Protein AF-A0A7J2RCT0-F1 (afdb_monomer_lite)

Structure (mmCIF, N/CA/C/O backbone):
data_AF-A0A7J2RCT0-F1
#
_entry.id   AF-A0A7J2RCT0-F1
#
loop_
_atom_site.group_PDB
_atom_site.id
_atom_site.type_symbol
_atom_site.label_atom_id
_atom_site.label_alt_id
_atom_site.label_comp_id
_atom_site.label_asym_id
_atom_site.label_entity_id
_atom_site.label_seq_id
_at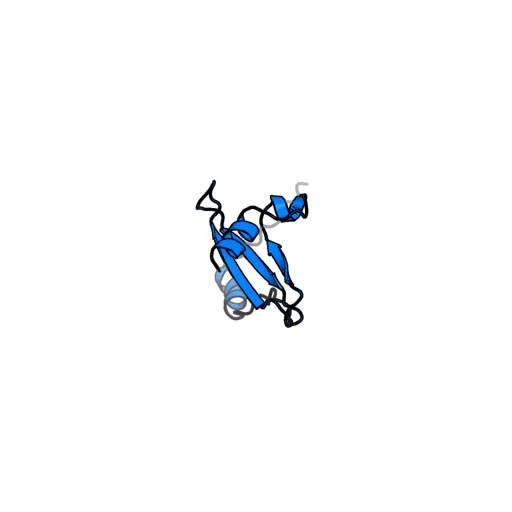om_site.pdbx_PDB_ins_code
_atom_site.Cartn_x
_atom_site.Cartn_y
_atom_site.Cartn_z
_atom_site.occupancy
_atom_site.B_iso_or_equiv
_atom_site.auth_seq_id
_atom_site.auth_comp_id
_atom_site.auth_asym_id
_atom_site.auth_atom_id
_atom_site.pdbx_PDB_model_num
ATOM 1 N N . MET A 1 1 ? 45.110 -42.341 -7.875 1.00 48.28 1 MET A N 1
ATOM 2 C CA . MET A 1 1 ? 43.765 -42.956 -7.908 1.00 48.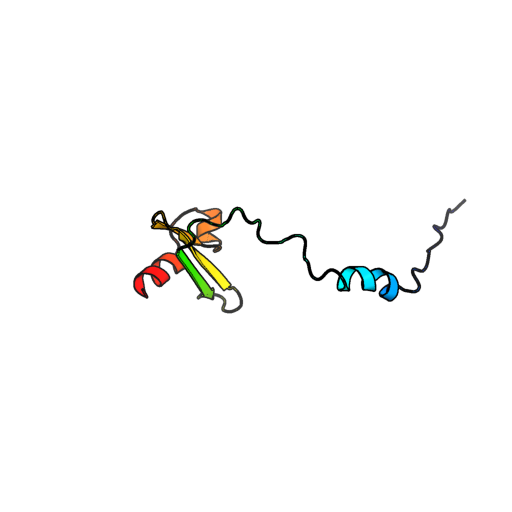28 1 MET A CA 1
ATOM 3 C C . MET A 1 1 ? 42.753 -41.839 -8.107 1.00 48.28 1 MET A C 1
ATOM 5 O O . MET A 1 1 ? 42.769 -40.903 -7.321 1.00 48.28 1 MET A O 1
ATOM 9 N N . LYS A 1 2 ? 41.966 -41.859 -9.188 1.00 51.16 2 LYS A N 1
ATOM 10 C CA . LYS A 1 2 ? 40.918 -40.856 -9.441 1.00 51.16 2 LYS A CA 1
ATOM 11 C C . LYS A 1 2 ? 39.582 -41.499 -9.075 1.00 51.16 2 LYS A C 1
ATOM 13 O O . LYS A 1 2 ? 39.192 -42.471 -9.711 1.00 51.16 2 LYS A O 1
ATOM 18 N N . ILE A 1 3 ? 38.939 -41.011 -8.020 1.00 61.06 3 ILE A N 1
ATOM 19 C CA . ILE A 1 3 ? 37.606 -41.460 -7.610 1.00 61.06 3 ILE A CA 1
ATOM 20 C C . ILE A 1 3 ? 36.624 -40.707 -8.503 1.00 61.06 3 ILE A C 1
ATOM 22 O O . ILE A 1 3 ? 36.467 -39.497 -8.367 1.00 61.06 3 ILE A O 1
ATOM 26 N N . VAL A 1 4 ? 36.032 -41.403 -9.470 1.00 61.88 4 VAL A N 1
ATOM 27 C CA . VAL A 1 4 ? 34.968 -40.841 -10.305 1.00 61.88 4 VAL A CA 1
ATOM 28 C C . VAL A 1 4 ? 33.651 -41.084 -9.564 1.00 61.88 4 VAL A C 1
ATOM 30 O O . VAL A 1 4 ? 33.338 -42.247 -9.295 1.00 61.88 4 VAL A O 1
ATOM 33 N N . PRO A 1 5 ? 32.892 -40.041 -9.181 1.00 62.53 5 PRO A N 1
ATOM 34 C CA . PRO A 1 5 ? 31.592 -40.237 -8.558 1.00 62.53 5 PRO A CA 1
ATOM 35 C C . PRO A 1 5 ? 30.657 -40.899 -9.570 1.00 62.53 5 PRO A C 1
ATOM 37 O O . PRO A 1 5 ? 30.492 -40.427 -10.694 1.00 62.53 5 PRO A O 1
ATOM 40 N N . LYS A 1 6 ? 30.080 -42.031 -9.172 1.00 61.22 6 LYS A N 1
ATOM 41 C CA . LYS A 1 6 ? 29.109 -42.773 -9.968 1.00 61.22 6 LYS A CA 1
ATOM 42 C C . LYS A 1 6 ? 27.854 -41.906 -10.091 1.00 61.22 6 LYS A C 1
ATOM 44 O O . LYS A 1 6 ? 27.168 -41.681 -9.097 1.00 61.22 6 LYS A O 1
ATOM 49 N N . GLN A 1 7 ? 27.602 -41.362 -11.279 1.00 62.91 7 GLN A N 1
ATOM 50 C CA . GLN A 1 7 ? 26.353 -40.666 -11.570 1.00 62.91 7 GLN A CA 1
ATOM 51 C C . GLN A 1 7 ? 25.218 -41.683 -11.441 1.00 62.91 7 GLN A C 1
ATOM 53 O O . GLN A 1 7 ? 25.190 -42.691 -12.144 1.00 62.91 7 GLN A O 1
ATOM 58 N N . HIS A 1 8 ? 24.334 -41.459 -10.474 1.00 57.09 8 HIS A N 1
ATOM 59 C CA . HIS A 1 8 ? 23.054 -42.142 -10.424 1.00 57.09 8 HIS A CA 1
ATOM 60 C C . HIS A 1 8 ? 22.121 -41.371 -11.355 1.00 57.09 8 HIS A C 1
ATOM 62 O O . HIS A 1 8 ? 21.688 -40.270 -11.019 1.00 57.09 8 HIS A O 1
ATOM 68 N N . ASP A 1 9 ? 21.873 -41.927 -12.540 1.00 55.97 9 ASP A N 1
ATOM 69 C CA . ASP A 1 9 ? 20.803 -41.474 -13.423 1.00 55.97 9 ASP A CA 1
ATOM 70 C C . ASP A 1 9 ? 19.476 -41.589 -12.666 1.00 55.97 9 ASP A C 1
ATOM 72 O O . ASP A 1 9 ? 19.062 -42.675 -12.255 1.00 55.97 9 ASP A O 1
ATOM 76 N N . ILE A 1 10 ? 18.825 -40.451 -12.434 1.00 62.06 10 ILE A N 1
ATOM 77 C CA . ILE A 1 10 ? 17.449 -40.408 -11.944 1.00 62.06 10 ILE A CA 1
ATOM 78 C C . ILE A 1 10 ? 16.586 -40.562 -13.194 1.00 62.06 10 ILE A C 1
ATOM 80 O O . ILE A 1 10 ? 16.181 -39.574 -13.803 1.00 62.06 10 ILE A O 1
ATOM 84 N N . SER A 1 11 ? 16.393 -41.807 -13.627 1.00 60.16 11 SER A N 1
ATOM 85 C CA . SER A 1 11 ? 15.759 -42.135 -14.910 1.00 60.16 11 SER A CA 1
ATOM 86 C C . SER A 1 11 ? 14.309 -41.662 -15.021 1.00 60.16 11 SER A C 1
ATOM 88 O O . SER A 1 11 ? 13.800 -41.547 -16.129 1.00 60.16 11 SER A O 1
ATOM 90 N N . ASP A 1 12 ? 13.649 -41.380 -13.896 1.00 59.22 12 ASP A N 1
ATOM 91 C CA . ASP A 1 12 ? 12.240 -41.000 -13.871 1.00 59.22 12 ASP A CA 1
ATOM 92 C C . ASP A 1 12 ? 11.984 -39.873 -12.858 1.00 59.22 12 ASP A C 1
ATOM 94 O O . ASP A 1 12 ? 11.407 -40.028 -11.781 1.00 59.22 12 ASP A O 1
ATOM 98 N N . ILE A 1 13 ? 12.480 -38.687 -13.207 1.00 63.66 13 ILE A N 1
ATOM 99 C CA . ILE A 1 13 ? 12.125 -37.426 -12.540 1.00 63.66 13 ILE A CA 1
ATOM 100 C C . ILE A 1 13 ? 10.607 -37.183 -12.528 1.00 63.66 13 ILE A C 1
ATOM 102 O O . ILE A 1 13 ? 10.111 -36.482 -11.649 1.00 63.66 13 ILE A O 1
ATOM 106 N N . GLU A 1 14 ? 9.857 -37.749 -13.477 1.00 62.47 14 GLU A N 1
ATOM 107 C CA . GLU A 1 14 ? 8.407 -37.569 -13.564 1.00 62.47 14 GLU A CA 1
ATOM 108 C C . GLU A 1 14 ? 7.651 -38.324 -12.463 1.00 62.47 14 GLU A C 1
ATOM 110 O O . GLU A 1 14 ? 6.707 -37.772 -11.893 1.00 62.47 14 GLU A O 1
ATOM 115 N N . GLU A 1 15 ? 8.075 -39.535 -12.104 1.00 62.41 15 GLU A N 1
ATOM 116 C CA . GLU A 1 15 ? 7.530 -40.307 -10.987 1.00 62.41 15 GLU A CA 1
ATOM 117 C C . GLU A 1 15 ? 7.834 -39.637 -9.642 1.00 62.41 15 GLU A C 1
ATOM 119 O O . GLU A 1 15 ? 6.940 -39.515 -8.804 1.00 62.41 15 GLU A O 1
ATOM 124 N N . PHE A 1 16 ? 9.038 -39.080 -9.476 1.00 63.47 16 PHE A N 1
ATOM 125 C CA . PHE A 1 16 ? 9.406 -38.316 -8.277 1.00 63.47 16 PHE A CA 1
ATOM 126 C C . PHE A 1 16 ? 8.573 -37.028 -8.110 1.00 63.47 16 PHE A C 1
ATOM 128 O O . PHE A 1 16 ? 8.222 -36.639 -6.997 1.00 63.47 16 PHE A O 1
ATOM 135 N N . LEU A 1 17 ? 8.223 -36.359 -9.214 1.00 64.50 17 LEU A N 1
ATOM 136 C CA . LEU A 1 17 ? 7.457 -35.105 -9.203 1.00 64.50 17 LEU A CA 1
ATOM 137 C C . LEU A 1 17 ? 5.929 -35.305 -9.184 1.00 64.50 17 LEU A C 1
ATOM 139 O O . LEU A 1 17 ? 5.197 -34.325 -9.005 1.00 64.50 17 LEU A O 1
ATOM 143 N N . LYS A 1 18 ? 5.420 -36.532 -9.367 1.00 66.19 18 LYS A N 1
ATOM 144 C CA . LYS A 1 18 ? 3.973 -36.815 -9.292 1.00 66.19 18 LYS A CA 1
ATOM 145 C C . LYS A 1 18 ? 3.399 -36.509 -7.910 1.00 66.19 18 LYS A C 1
ATOM 147 O O . LYS A 1 18 ? 2.304 -35.956 -7.831 1.00 66.19 18 LYS A O 1
ATOM 152 N N . ASP A 1 19 ? 4.154 -36.795 -6.855 1.00 59.19 19 ASP A N 1
ATOM 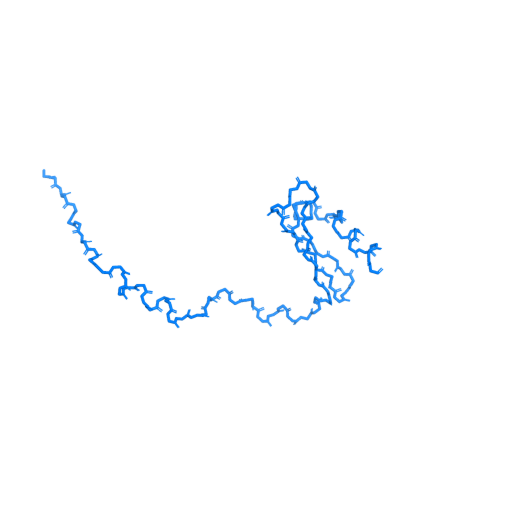153 C CA . ASP A 1 19 ? 3.733 -36.562 -5.469 1.00 59.19 19 ASP A CA 1
ATOM 154 C C . ASP A 1 19 ? 3.627 -35.055 -5.151 1.00 59.19 19 ASP A C 1
ATOM 156 O O . ASP A 1 19 ? 2.626 -34.582 -4.617 1.00 59.19 19 ASP A O 1
ATOM 160 N N . LEU A 1 20 ? 4.575 -34.253 -5.659 1.00 59.81 20 LEU A N 1
ATOM 161 C CA . LEU A 1 20 ? 4.564 -32.785 -5.551 1.00 59.81 20 LEU A CA 1
ATOM 162 C C . LEU A 1 20 ? 3.377 -32.119 -6.268 1.00 59.81 20 LEU A C 1
ATOM 164 O O . LEU A 1 20 ? 2.957 -31.031 -5.877 1.00 59.81 20 LEU A O 1
ATOM 168 N N . LYS A 1 21 ? 2.834 -32.739 -7.324 1.00 56.75 21 LYS A N 1
ATOM 169 C CA . LYS A 1 21 ? 1.626 -32.240 -8.009 1.00 56.75 21 LYS A CA 1
ATOM 170 C C . LYS A 1 21 ? 0.331 -32.636 -7.301 1.00 56.75 21 LYS A C 1
ATOM 172 O O . LYS A 1 21 ? -0.680 -31.966 -7.513 1.00 56.75 21 LYS A O 1
ATOM 177 N N . ALA A 1 22 ? 0.339 -33.706 -6.506 1.00 56.56 22 ALA A N 1
ATOM 178 C CA . ALA A 1 22 ? -0.851 -34.197 -5.814 1.00 56.56 22 ALA A CA 1
ATOM 179 C C . ALA A 1 22 ? -1.215 -33.327 -4.600 1.00 56.56 22 ALA A C 1
ATOM 181 O O . ALA A 1 22 ? -2.395 -33.171 -4.278 1.00 56.56 22 ALA A O 1
ATOM 182 N N . GLU A 1 23 ? -0.233 -32.672 -3.982 1.00 52.59 23 GLU A N 1
ATOM 183 C CA . GLU A 1 23 ? -0.469 -31.741 -2.883 1.00 52.59 23 GLU A CA 1
ATOM 184 C C . GLU A 1 23 ? -0.544 -30.296 -3.387 1.00 52.59 23 GLU A C 1
ATOM 186 O O . GLU A 1 23 ? 0.369 -29.486 -3.240 1.00 52.59 23 GLU A O 1
ATOM 191 N N . GLY A 1 24 ? -1.703 -29.937 -3.945 1.00 52.78 24 GLY A N 1
ATOM 192 C CA . GLY A 1 24 ? -2.098 -28.562 -4.288 1.00 52.78 24 GLY A CA 1
ATOM 193 C C . GLY A 1 24 ? -2.234 -27.612 -3.084 1.00 52.78 24 GLY A C 1
ATOM 194 O O . GLY A 1 24 ? -3.076 -26.715 -3.086 1.00 52.78 24 GLY A O 1
ATOM 195 N N . LYS A 1 25 ? -1.438 -27.805 -2.032 1.00 53.25 25 LYS A N 1
ATOM 196 C CA . LYS A 1 25 ? -1.302 -26.910 -0.887 1.00 53.25 25 LYS A CA 1
ATOM 197 C C . LYS A 1 25 ? 0.154 -26.496 -0.806 1.00 53.25 25 LYS A C 1
ATOM 199 O O . LYS A 1 25 ? 0.954 -27.092 -0.099 1.00 53.25 25 LYS A O 1
ATOM 204 N N . ASN A 1 26 ? 0.472 -25.427 -1.525 1.00 55.78 26 ASN A N 1
ATOM 205 C CA . ASN A 1 26 ? 1.659 -24.639 -1.243 1.00 55.78 26 ASN A CA 1
ATOM 206 C C . ASN A 1 26 ? 1.695 -24.362 0.281 1.00 55.78 26 ASN A C 1
ATOM 208 O O . ASN A 1 26 ? 0.772 -23.704 0.771 1.00 55.78 26 ASN A O 1
ATOM 212 N N . PRO A 1 27 ? 2.692 -24.847 1.052 1.00 52.19 27 PRO A N 1
ATOM 213 C CA . PRO A 1 27 ? 2.758 -24.634 2.504 1.00 52.19 27 PRO A CA 1
ATOM 214 C C . PRO A 1 27 ? 2.935 -23.152 2.860 1.00 52.19 27 PRO A C 1
ATOM 216 O O . PRO A 1 27 ? 2.747 -22.749 4.005 1.00 52.19 27 PRO A O 1
ATOM 219 N N . ILE A 1 28 ? 3.207 -22.316 1.856 1.00 53.81 28 ILE A N 1
ATOM 220 C CA . ILE A 1 28 ? 3.035 -20.869 1.904 1.00 53.81 28 ILE A CA 1
ATOM 221 C C . ILE A 1 28 ? 1.539 -20.525 1.759 1.00 53.81 28 ILE A C 1
ATOM 223 O O . ILE A 1 28 ? 1.124 -19.770 0.879 1.00 53.81 28 ILE A O 1
ATOM 227 N N . ALA A 1 29 ? 0.693 -21.096 2.615 1.00 51.94 29 ALA A N 1
ATOM 228 C CA . ALA A 1 29 ? -0.623 -20.526 2.838 1.00 51.94 29 ALA A CA 1
ATOM 229 C C . ALA A 1 29 ? -0.413 -19.149 3.500 1.00 51.94 29 ALA A C 1
ATOM 231 O O . ALA A 1 29 ? 0.407 -19.050 4.419 1.00 51.94 29 ALA A O 1
ATOM 232 N N . PRO A 1 30 ? -1.117 -18.080 3.079 1.00 54.88 30 PRO A N 1
ATOM 233 C CA . PRO A 1 30 ? -1.190 -16.857 3.869 1.00 54.88 30 PRO A CA 1
ATOM 234 C C . PRO A 1 30 ? -1.601 -17.252 5.288 1.00 54.88 30 PRO A C 1
ATOM 236 O O . PRO A 1 30 ? -2.674 -17.828 5.486 1.00 54.88 30 PRO A O 1
ATOM 239 N N . GLN A 1 31 ? -0.713 -17.047 6.259 1.00 50.41 31 GLN A N 1
ATOM 240 C CA . GLN A 1 31 ? -0.943 -17.512 7.620 1.00 50.41 31 GLN A CA 1
ATOM 241 C C . GLN A 1 31 ? -2.223 -16.854 8.146 1.00 50.41 31 GLN A C 1
ATOM 243 O O . GLN A 1 31 ? -2.445 -15.655 7.996 1.00 50.41 31 GLN A O 1
ATOM 248 N N . ALA A 1 32 ? -3.106 -17.650 8.745 1.00 47.97 32 ALA A N 1
ATOM 249 C CA . ALA A 1 32 ? -4.441 -17.232 9.165 1.00 47.97 32 ALA A CA 1
ATOM 250 C C . ALA A 1 32 ? -4.466 -16.244 10.358 1.00 47.97 32 ALA A C 1
ATOM 252 O O . ALA A 1 32 ? -5.519 -16.095 10.969 1.00 47.97 32 ALA A O 1
ATOM 253 N N . GLY A 1 33 ? -3.348 -15.567 10.654 1.00 46.16 33 GLY A N 1
ATOM 254 C CA . GLY A 1 33 ? -3.251 -14.409 11.551 1.00 46.16 33 GLY A CA 1
ATOM 255 C C . GLY A 1 33 ? -3.440 -13.051 10.852 1.00 46.16 33 GLY A C 1
ATOM 256 O O . GLY A 1 33 ? -3.572 -12.040 11.528 1.00 46.16 33 GLY A O 1
ATOM 257 N N . ASP A 1 34 ? -3.525 -13.004 9.516 1.00 52.38 34 ASP A N 1
ATOM 258 C CA . ASP A 1 34 ? -3.840 -11.784 8.739 1.00 52.38 34 ASP A CA 1
ATOM 259 C C . ASP A 1 34 ? -5.356 -11.495 8.624 1.00 52.38 34 ASP A C 1
ATOM 261 O O . ASP A 1 34 ? -5.824 -10.814 7.707 1.00 52.38 34 ASP A O 1
ATOM 265 N N . LYS A 1 35 ? -6.152 -12.044 9.542 1.00 57.12 35 LYS A N 1
ATOM 266 C CA . LYS A 1 35 ? -7.535 -11.629 9.800 1.00 57.12 35 LYS A CA 1
ATOM 267 C C . LYS A 1 35 ? -7.448 -10.901 11.135 1.00 57.12 35 LYS A C 1
ATOM 269 O O . LYS A 1 35 ? -7.388 -11.546 12.161 1.00 57.12 35 LYS A O 1
ATOM 274 N N . GLU A 1 36 ? -7.171 -9.608 11.160 1.00 51.75 36 GLU A N 1
ATOM 275 C CA . GLU A 1 36 ? -8.230 -8.612 11.220 1.00 51.75 36 GLU A CA 1
ATOM 276 C C . GLU A 1 36 ? -7.724 -7.273 10.673 1.00 51.75 36 GLU A C 1
ATOM 278 O O . GLU A 1 36 ? -6.739 -6.693 11.129 1.00 51.75 36 GLU A O 1
ATOM 283 N N . GLY A 1 37 ? -8.455 -6.756 9.688 1.00 52.66 37 GLY A N 1
ATOM 284 C CA . GLY A 1 37 ? -8.410 -5.343 9.366 1.00 52.66 37 GLY A CA 1
ATOM 285 C C . GLY A 1 37 ? -7.552 -4.962 8.175 1.00 52.66 37 GLY A C 1
ATOM 286 O O . GLY A 1 37 ? -6.940 -3.913 8.246 1.00 52.66 37 GLY A O 1
ATOM 287 N N . ALA A 1 38 ? -7.537 -5.717 7.076 1.00 55.81 38 ALA A N 1
ATOM 288 C CA . ALA A 1 38 ? -7.327 -5.124 5.753 1.00 55.81 38 ALA A CA 1
ATOM 289 C C . ALA A 1 38 ? -8.708 -4.768 5.183 1.00 55.81 38 ALA A C 1
ATOM 291 O O . ALA A 1 38 ? -9.379 -5.616 4.607 1.00 55.81 38 ALA A O 1
ATOM 292 N N . VAL A 1 39 ? -9.161 -3.534 5.410 1.00 67.31 39 VAL A N 1
ATOM 293 C CA . VAL A 1 39 ? -10.506 -3.077 5.013 1.00 67.31 39 VAL A CA 1
ATOM 294 C C . VAL A 1 39 ? -10.620 -2.981 3.498 1.00 67.31 39 VAL A C 1
ATOM 296 O O . VAL A 1 39 ? -11.689 -3.225 2.962 1.00 67.31 39 VAL A O 1
ATOM 299 N N . ASN A 1 40 ? -9.529 -2.651 2.804 1.00 78.94 40 ASN A N 1
ATOM 300 C CA . ASN A 1 40 ? -9.500 -2.592 1.345 1.00 78.94 40 ASN A CA 1
ATOM 301 C C . ASN A 1 40 ? -8.092 -2.880 0.811 1.00 78.94 40 ASN A C 1
ATOM 303 O O . ASN A 1 40 ? 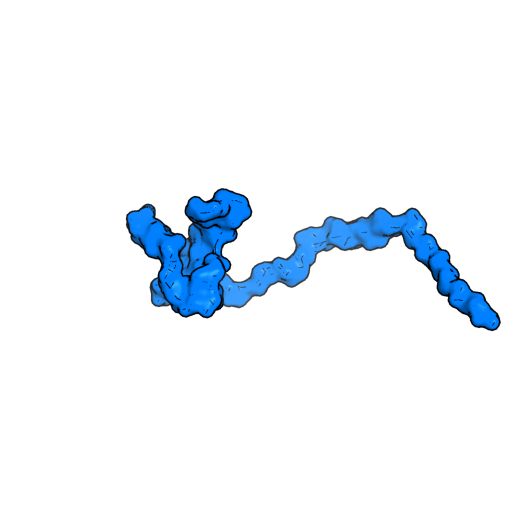-7.100 -2.481 1.431 1.00 78.94 40 ASN A O 1
ATOM 307 N N . LYS A 1 41 ? -8.006 -3.542 -0.347 1.00 84.00 41 LYS A N 1
ATOM 308 C CA . LYS A 1 41 ? -6.761 -3.793 -1.085 1.00 84.00 41 LYS A CA 1
ATOM 309 C C . LYS A 1 41 ? -6.928 -3.337 -2.532 1.00 84.00 41 LYS A C 1
ATOM 311 O O . LYS A 1 41 ? -7.973 -3.584 -3.121 1.00 84.00 41 LYS A O 1
ATOM 316 N N . TRP A 1 42 ? -5.903 -2.696 -3.085 1.00 85.56 42 TRP A N 1
ATOM 317 C CA . TRP A 1 42 ? -5.880 -2.229 -4.469 1.00 85.56 42 TRP A CA 1
ATOM 318 C C . TRP A 1 42 ? -4.554 -2.570 -5.126 1.00 85.56 42 TRP A C 1
ATOM 320 O O . TRP A 1 42 ? -3.492 -2.229 -4.603 1.00 85.56 42 TRP A O 1
ATOM 330 N N . ASP A 1 43 ? -4.626 -3.190 -6.294 1.00 86.69 43 ASP A N 1
ATOM 331 C CA . ASP A 1 43 ? -3.471 -3.473 -7.131 1.00 86.69 43 ASP A CA 1
ATOM 332 C C . ASP A 1 43 ? -3.279 -2.334 -8.131 1.00 86.69 43 ASP A C 1
ATOM 334 O O . ASP A 1 43 ? -4.145 -2.036 -8.953 1.00 86.69 43 ASP A O 1
ATOM 338 N N . ILE A 1 44 ? -2.146 -1.647 -8.016 1.00 83.56 44 ILE A N 1
ATOM 339 C CA . ILE A 1 44 ? -1.825 -0.452 -8.791 1.00 83.56 44 ILE A CA 1
ATOM 340 C C . ILE A 1 44 ? -0.571 -0.748 -9.604 1.00 83.56 44 ILE A C 1
ATOM 342 O O . ILE A 1 44 ? 0.512 -0.963 -9.053 1.00 83.56 44 ILE A O 1
ATOM 346 N N . ALA A 1 45 ? -0.717 -0.753 -10.927 1.00 84.50 45 ALA A N 1
ATOM 347 C CA . ALA A 1 45 ? 0.419 -0.821 -11.833 1.00 84.50 45 ALA A CA 1
ATOM 348 C C . ALA A 1 45 ? 1.315 0.411 -11.647 1.00 84.50 45 ALA A C 1
ATOM 350 O O . ALA A 1 45 ? 0.842 1.530 -11.426 1.00 84.50 45 ALA A O 1
ATOM 351 N N . SER A 1 46 ? 2.626 0.217 -11.727 1.00 77.88 46 SER A N 1
ATOM 352 C CA . SER A 1 46 ? 3.568 1.314 -11.619 1.00 77.88 46 SER A CA 1
ATOM 353 C C . SER A 1 46 ? 3.395 2.248 -12.806 1.00 77.88 46 SER A C 1
ATOM 355 O O . SER A 1 46 ? 3.505 1.834 -13.955 1.00 77.88 46 SER A O 1
ATOM 357 N N . SER A 1 47 ? 3.219 3.539 -12.528 1.00 72.69 47 SER A N 1
ATOM 358 C CA . SER A 1 47 ? 3.149 4.564 -13.576 1.00 72.69 47 SER A CA 1
ATOM 359 C C . SER A 1 47 ? 4.401 4.603 -14.466 1.00 72.69 47 SER A C 1
ATOM 361 O O . SER A 1 47 ? 4.315 5.031 -15.611 1.00 72.69 47 SER A O 1
ATOM 363 N N . SER A 1 48 ? 5.555 4.157 -13.957 1.00 75.50 48 SER A N 1
ATOM 364 C CA . SER A 1 48 ? 6.810 4.113 -14.715 1.00 75.50 48 SER A CA 1
ATOM 365 C C . SER A 1 48 ? 7.040 2.794 -15.451 1.00 75.50 48 SER A C 1
ATOM 367 O O . SER A 1 48 ? 7.871 2.753 -16.350 1.00 75.50 48 SER A O 1
ATOM 369 N N . ASP A 1 49 ? 6.369 1.714 -15.048 1.00 77.81 49 ASP A N 1
ATOM 370 C CA . ASP A 1 49 ? 6.595 0.377 -15.596 1.00 77.81 49 ASP A CA 1
ATOM 371 C C . ASP A 1 49 ? 5.316 -0.461 -15.435 1.00 77.81 49 ASP A C 1
ATOM 373 O O . ASP A 1 49 ? 5.027 -0.936 -14.331 1.00 77.81 49 ASP A O 1
ATOM 377 N N . PRO A 1 50 ? 4.531 -0.644 -16.509 1.00 79.38 50 PRO A N 1
ATOM 378 C CA . PRO A 1 50 ? 3.256 -1.352 -16.432 1.00 79.38 50 PRO A CA 1
ATOM 379 C C . PRO A 1 50 ? 3.420 -2.835 -16.069 1.00 79.38 50 PRO A C 1
ATOM 381 O O . PRO A 1 50 ? 2.454 -3.463 -15.645 1.00 79.38 50 PRO A O 1
ATOM 384 N N . SER A 1 51 ? 4.633 -3.390 -16.169 1.00 83.25 51 SER A N 1
ATOM 385 C CA . SER A 1 51 ? 4.928 -4.777 -15.783 1.00 83.25 51 SER A CA 1
ATOM 386 C C . SER A 1 51 ? 5.029 -4.957 -14.267 1.00 83.25 51 SER A C 1
ATOM 388 O O . SER A 1 51 ? 5.029 -6.083 -13.771 1.00 83.25 51 SER A O 1
ATOM 390 N N . LYS A 1 52 ? 5.156 -3.861 -13.508 1.00 81.62 52 LYS A N 1
ATOM 391 C CA . LYS A 1 52 ? 5.307 -3.889 -12.050 1.00 81.62 52 LYS A CA 1
ATOM 392 C C . LYS A 1 52 ? 4.001 -3.482 -11.391 1.00 81.62 52 LYS A C 1
ATOM 394 O O . LYS A 1 52 ? 3.604 -2.326 -11.476 1.00 81.62 52 LYS A O 1
ATOM 399 N N . VAL A 1 53 ? 3.370 -4.405 -10.676 1.00 85.56 53 VAL A N 1
ATOM 400 C CA . VAL A 1 53 ? 2.149 -4.143 -9.904 1.00 85.56 53 VAL A CA 1
ATOM 401 C C . VAL A 1 53 ? 2.491 -4.046 -8.421 1.00 85.56 53 VAL A C 1
ATOM 403 O O . VAL A 1 53 ? 3.222 -4.880 -7.885 1.00 85.56 53 VAL A O 1
ATOM 406 N N . TYR A 1 54 ? 1.981 -3.011 -7.756 1.00 87.25 54 TYR A N 1
ATOM 407 C CA . TYR A 1 54 ? 2.122 -2.809 -6.319 1.00 87.25 54 TYR A CA 1
ATOM 408 C C . TYR A 1 54 ? 0.760 -2.866 -5.641 1.00 87.25 54 TYR A C 1
ATOM 410 O O . TYR A 1 54 ? -0.178 -2.192 -6.057 1.00 87.25 54 TYR A O 1
ATOM 418 N N . THR A 1 55 ? 0.678 -3.598 -4.538 1.00 86.19 55 THR A N 1
ATOM 419 C CA . THR A 1 55 ? -0.548 -3.729 -3.756 1.00 86.19 55 THR A CA 1
ATOM 420 C C . THR A 1 55 ? -0.548 -2.688 -2.641 1.00 86.19 55 THR A C 1
ATOM 422 O O . THR A 1 55 ? 0.397 -2.595 -1.847 1.00 86.19 55 THR A O 1
ATOM 425 N N . VAL A 1 56 ? -1.608 -1.887 -2.580 1.00 88.00 56 VAL A N 1
ATOM 426 C CA . VAL A 1 56 ? -1.915 -0.970 -1.482 1.00 88.00 56 VAL A CA 1
ATOM 427 C C . VAL A 1 56 ? -2.980 -1.610 -0.605 1.00 88.00 56 VAL A C 1
ATOM 429 O O . VAL A 1 56 ? -4.033 -1.992 -1.094 1.00 88.00 56 VAL A O 1
ATOM 432 N N . THR A 1 57 ? -2.725 -1.715 0.693 1.00 86.81 57 THR A N 1
ATOM 433 C CA . THR A 1 57 ? -3.666 -2.247 1.681 1.00 86.81 57 THR A CA 1
ATOM 434 C C . THR A 1 57 ? -4.025 -1.150 2.676 1.00 86.81 57 THR A C 1
ATOM 436 O O . THR A 1 57 ? -3.145 -0.586 3.324 1.00 86.81 57 THR A O 1
ATOM 439 N N . LYS A 1 58 ? -5.313 -0.841 2.825 1.00 85.88 58 LYS A N 1
ATOM 440 C CA . LYS A 1 58 ? -5.818 0.036 3.887 1.00 85.88 58 LYS A CA 1
ATOM 441 C C . LYS A 1 58 ? -6.255 -0.812 5.068 1.00 85.88 58 LYS A C 1
ATOM 443 O O . LYS A 1 58 ? -7.136 -1.662 4.929 1.00 85.88 58 LYS A O 1
ATOM 448 N N . LYS A 1 59 ? -5.665 -0.552 6.232 1.00 84.31 59 LYS A N 1
ATOM 449 C CA . LYS A 1 59 ? -6.013 -1.217 7.480 1.00 84.31 59 LYS A CA 1
ATOM 450 C C . LYS A 1 59 ? -7.248 -0.617 8.151 1.00 84.31 59 LYS A C 1
ATOM 452 O O . LYS A 1 59 ? -7.567 0.550 7.928 1.00 84.31 59 LYS A O 1
ATOM 457 N N . ALA A 1 60 ? -7.897 -1.388 9.023 1.00 75.81 60 ALA A N 1
ATOM 458 C CA . ALA A 1 60 ? -9.045 -0.941 9.825 1.00 75.81 60 ALA A CA 1
ATOM 459 C C . ALA A 1 60 ? -8.700 0.224 10.754 1.00 75.81 60 ALA A C 1
ATOM 461 O O . ALA A 1 60 ? -9.506 1.127 10.936 1.00 75.81 60 ALA A O 1
ATOM 462 N N . ASN A 1 61 ? -7.452 0.275 11.218 1.00 76.44 61 ASN A N 1
ATOM 463 C CA . ASN A 1 61 ? -6.924 1.366 12.035 1.00 76.44 61 ASN A CA 1
ATOM 464 C C . ASN A 1 61 ? -6.677 2.671 11.247 1.00 76.44 61 ASN A C 1
ATOM 466 O O . ASN A 1 61 ? -6.115 3.617 11.787 1.00 76.44 61 ASN A O 1
ATOM 470 N N . GLY A 1 62 ? -7.018 2.727 9.952 1.00 76.38 62 GLY A N 1
ATOM 471 C CA . GLY A 1 62 ? -6.763 3.885 9.086 1.00 76.38 62 GLY A CA 1
ATOM 472 C C . GLY A 1 62 ? -5.343 3.954 8.508 1.00 76.38 62 GLY A C 1
ATOM 473 O O . GLY A 1 62 ? -5.051 4.840 7.705 1.00 76.38 62 GLY A O 1
ATOM 474 N N . THR A 1 63 ? -4.468 3.009 8.862 1.00 83.06 63 THR A N 1
ATOM 475 C CA . THR A 1 63 ? -3.104 2.902 8.325 1.00 83.06 63 THR A CA 1
ATOM 476 C C . THR A 1 63 ? -3.113 2.387 6.889 1.00 83.06 63 THR A C 1
ATOM 478 O O . THR A 1 63 ? -3.818 1.434 6.578 1.00 83.06 63 THR A O 1
ATOM 481 N N . PHE A 1 64 ? -2.281 2.957 6.020 1.00 84.44 64 PHE A N 1
ATOM 482 C CA . PHE A 1 64 ? -2.076 2.456 4.661 1.00 84.44 64 PHE A CA 1
ATOM 483 C C . PHE A 1 64 ? -0.711 1.783 4.544 1.00 84.44 64 PHE A C 1
ATOM 485 O O . PHE A 1 64 ? 0.299 2.339 4.973 1.00 84.44 64 PHE A O 1
ATOM 492 N N . GLU A 1 65 ? -0.682 0.611 3.925 1.00 84.50 65 GLU A N 1
ATOM 493 C CA . GLU A 1 65 ? 0.532 -0.109 3.555 1.00 84.50 65 GLU A CA 1
ATOM 494 C C . GLU A 1 65 ? 0.625 -0.220 2.040 1.00 84.50 65 GLU A C 1
ATOM 496 O O . GLU A 1 65 ? -0.380 -0.405 1.361 1.00 84.50 65 GLU A O 1
ATOM 501 N N . CYS A 1 66 ? 1.831 -0.108 1.491 1.00 87.25 66 CYS A N 1
ATOM 502 C CA . CYS A 1 66 ? 2.072 -0.310 0.067 1.00 87.25 66 CYS A CA 1
ATOM 503 C C . CYS A 1 66 ? 3.322 -1.163 -0.137 1.00 87.25 66 CYS A C 1
ATOM 505 O O . CYS A 1 66 ? 4.336 -0.944 0.523 1.00 87.25 66 CYS A O 1
ATOM 507 N N . THR A 1 67 ? 3.288 -2.098 -1.086 1.00 87.50 67 THR A N 1
ATOM 508 C CA . THR A 1 67 ? 4.457 -2.933 -1.417 1.00 87.50 67 THR A CA 1
ATOM 509 C C . THR A 1 67 ? 5.510 -2.210 -2.266 1.00 87.50 67 THR A C 1
ATOM 511 O O . THR A 1 67 ? 6.546 -2.788 -2.597 1.00 87.50 67 THR A O 1
ATOM 514 N N . CYS A 1 68 ? 5.291 -0.936 -2.616 1.00 85.25 68 CYS A N 1
ATOM 515 C CA . CYS A 1 68 ? 6.213 -0.187 -3.462 1.00 85.25 68 CYS A CA 1
ATOM 516 C C . CYS A 1 68 ? 7.560 0.089 -2.768 1.00 85.25 68 CYS A C 1
ATOM 518 O O . CYS A 1 68 ? 7.613 0.271 -1.546 1.00 85.25 68 CYS A O 1
ATOM 520 N N . PRO A 1 69 ? 8.664 0.197 -3.533 1.00 84.56 69 PRO A N 1
ATOM 521 C CA . PRO A 1 69 ? 9.997 0.414 -2.973 1.00 84.56 69 PRO A CA 1
ATOM 522 C C . PRO A 1 69 ? 10.066 1.689 -2.130 1.00 84.56 69 PRO A C 1
ATOM 524 O O . PRO A 1 69 ? 10.712 1.707 -1.087 1.00 84.56 69 PRO A O 1
ATOM 527 N N . GLN A 1 70 ? 9.347 2.747 -2.512 1.00 82.75 70 GLN A N 1
ATOM 528 C CA . GLN A 1 70 ? 9.338 3.969 -1.717 1.00 82.75 70 GLN A CA 1
ATOM 529 C C . GLN A 1 70 ? 8.785 3.707 -0.310 1.00 82.75 70 GLN A C 1
ATOM 531 O O . GLN A 1 70 ? 9.414 4.122 0.664 1.00 82.75 70 GLN A O 1
ATOM 536 N N . PHE A 1 71 ? 7.658 3.008 -0.177 1.00 86.06 71 PHE A N 1
ATOM 537 C CA . PHE A 1 71 ? 7.091 2.689 1.134 1.00 86.06 71 PHE A CA 1
ATOM 538 C C . PHE A 1 71 ? 7.970 1.679 1.885 1.00 86.06 71 PHE A C 1
ATOM 540 O O . PHE A 1 71 ? 8.287 1.898 3.051 1.00 86.06 71 PHE A O 1
ATOM 547 N N . LYS A 1 72 ? 8.471 0.643 1.201 1.00 83.19 72 LYS A N 1
ATOM 548 C CA . LYS A 1 72 ? 9.341 -0.387 1.790 1.00 83.19 72 LYS A CA 1
ATOM 549 C C . LYS A 1 72 ? 10.647 0.180 2.364 1.00 83.19 72 LYS A C 1
ATOM 551 O O . LYS A 1 72 ? 11.016 -0.162 3.482 1.00 83.19 72 LYS A O 1
ATOM 556 N N . PHE A 1 73 ? 11.336 1.052 1.624 1.00 83.12 73 PHE A N 1
ATOM 557 C CA . PHE A 1 73 ? 12.652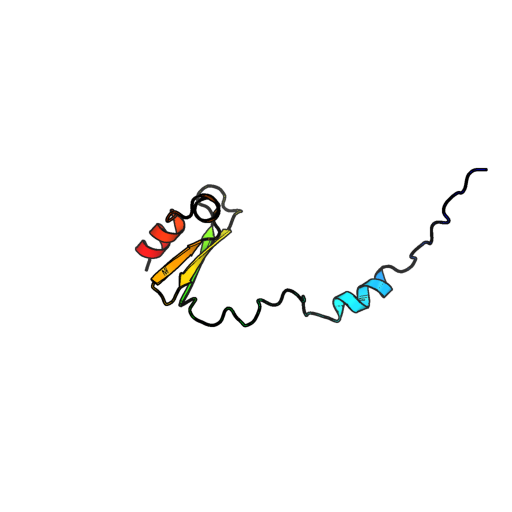 1.571 2.019 1.00 83.12 73 PHE A CA 1
ATOM 558 C C . PHE A 1 73 ? 12.589 2.876 2.813 1.00 83.12 73 PHE A C 1
ATOM 560 O O . PHE A 1 73 ? 13.432 3.109 3.674 1.00 83.12 73 PHE A O 1
ATOM 567 N N . ARG A 1 74 ? 11.622 3.758 2.526 1.00 82.19 74 ARG A N 1
ATOM 568 C CA . ARG A 1 74 ? 11.527 5.074 3.185 1.00 82.19 74 ARG A CA 1
ATOM 569 C C . ARG A 1 74 ? 10.424 5.149 4.240 1.00 82.19 74 ARG A C 1
ATOM 571 O O . ARG A 1 74 ? 10.404 6.137 4.965 1.00 82.19 74 ARG A O 1
ATOM 578 N N . LYS A 1 75 ? 9.497 4.180 4.302 1.00 78.94 75 LYS A N 1
ATOM 579 C CA . LYS A 1 75 ? 8.306 4.181 5.183 1.00 78.94 75 LYS A CA 1
ATOM 580 C C . LYS A 1 75 ? 7.478 5.477 5.131 1.00 78.94 75 LYS A C 1
ATOM 582 O O . LYS A 1 75 ? 6.770 5.808 6.073 1.00 78.94 75 LYS A O 1
ATOM 587 N N . LYS A 1 76 ? 7.563 6.227 4.026 1.00 80.94 76 LYS A N 1
ATOM 588 C CA . LYS A 1 76 ? 6.750 7.427 3.767 1.00 80.94 76 LYS A CA 1
ATOM 589 C C . LYS A 1 76 ? 5.554 7.071 2.892 1.00 80.94 76 LYS A C 1
ATOM 591 O O . LYS A 1 76 ? 5.646 6.138 2.092 1.00 80.94 76 LYS A O 1
ATOM 596 N N . ILE A 1 77 ? 4.482 7.856 2.999 1.00 83.12 77 ILE A N 1
ATOM 597 C CA . ILE A 1 77 ? 3.308 7.764 2.122 1.00 83.12 77 ILE A CA 1
ATOM 598 C C . ILE A 1 77 ? 3.761 7.877 0.665 1.00 83.12 77 ILE A C 1
ATOM 600 O O . ILE A 1 77 ? 4.445 8.829 0.297 1.00 83.12 77 ILE A O 1
ATOM 604 N N . CYS A 1 78 ? 3.388 6.886 -0.143 1.00 87.38 78 CYS A N 1
ATOM 605 C CA . CYS A 1 78 ? 3.748 6.820 -1.550 1.00 87.38 78 CYS A CA 1
ATOM 606 C C . CYS A 1 78 ? 2.637 7.362 -2.452 1.00 87.38 78 CYS A C 1
ATOM 608 O O . CYS A 1 78 ? 1.475 7.446 -2.056 1.00 87.38 78 CYS A O 1
ATOM 610 N N . LYS A 1 79 ? 3.004 7.654 -3.704 1.00 83.19 79 LYS A N 1
ATOM 611 C CA . LYS A 1 79 ? 2.097 8.142 -4.755 1.00 83.19 79 LYS A CA 1
ATOM 612 C C . LYS A 1 79 ? 0.851 7.259 -4.899 1.00 83.19 79 LYS A C 1
ATOM 614 O O . LYS A 1 79 ? -0.252 7.778 -4.958 1.00 83.19 79 LYS A O 1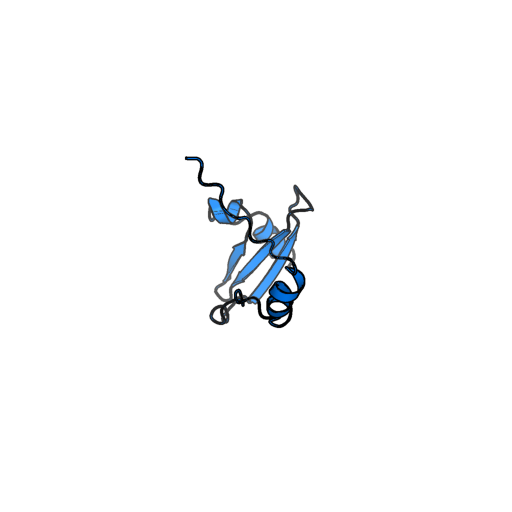
ATOM 619 N N . HIS A 1 80 ? 1.033 5.937 -4.843 1.00 82.81 80 HIS A N 1
ATOM 620 C CA . HIS A 1 80 ? -0.051 4.964 -4.977 1.00 82.81 80 HIS A CA 1
ATOM 621 C C . HIS A 1 80 ? -1.094 5.077 -3.855 1.00 82.81 80 HIS A C 1
ATOM 623 O O . HIS A 1 80 ? -2.284 4.989 -4.125 1.00 82.81 80 HIS A O 1
ATOM 629 N N . ILE A 1 81 ? -0.673 5.310 -2.604 1.00 84.31 81 ILE A N 1
ATOM 630 C CA . ILE A 1 81 ? -1.603 5.515 -1.479 1.00 84.31 81 ILE A CA 1
ATOM 631 C C . ILE A 1 81 ? -2.383 6.819 -1.674 1.00 84.31 81 ILE A C 1
ATOM 633 O O . ILE A 1 81 ? -3.594 6.846 -1.460 1.00 84.31 81 ILE A O 1
ATOM 637 N N . THR A 1 82 ? -1.703 7.889 -2.094 1.00 83.88 82 THR A N 1
ATOM 638 C CA . THR A 1 82 ? -2.339 9.185 -2.363 1.00 83.88 82 THR A CA 1
ATOM 639 C C . THR A 1 82 ? -3.366 9.078 -3.489 1.00 83.88 82 THR A C 1
ATOM 641 O O . THR A 1 82 ? -4.512 9.462 -3.287 1.00 83.88 82 THR A O 1
ATOM 644 N N . GLU A 1 83 ? -3.002 8.485 -4.630 1.00 79.75 83 GLU A N 1
ATOM 645 C CA . GLU A 1 83 ? -3.924 8.265 -5.754 1.00 79.75 83 GLU A CA 1
ATOM 646 C C . GLU A 1 83 ? -5.115 7.387 -5.365 1.00 79.75 83 GLU A C 1
ATOM 648 O O . GLU A 1 83 ? -6.252 7.677 -5.734 1.00 79.75 83 GLU A O 1
ATOM 653 N N . CYS A 1 84 ? -4.869 6.342 -4.575 1.00 76.81 84 CYS A N 1
ATOM 654 C CA . CYS A 1 84 ? -5.918 5.463 -4.080 1.00 76.81 84 CYS A CA 1
ATOM 655 C C . CYS A 1 84 ? -6.915 6.196 -3.168 1.00 76.81 84 CYS A C 1
ATOM 657 O O . CYS A 1 84 ? -8.103 5.879 -3.175 1.00 76.81 84 CYS A O 1
ATOM 659 N N . LYS A 1 85 ? -6.449 7.189 -2.399 1.00 74.12 85 LYS A N 1
ATOM 660 C CA . LYS A 1 85 ? -7.291 8.017 -1.527 1.00 74.12 85 LYS A CA 1
ATOM 661 C C . LYS A 1 85 ? -8.093 9.062 -2.306 1.00 74.12 85 LYS A C 1
ATOM 663 O O . LYS A 1 85 ? -9.192 9.390 -1.885 1.00 74.12 85 LYS A O 1
ATOM 668 N N . THR A 1 86 ? -7.557 9.580 -3.413 1.00 69.75 86 THR A N 1
ATOM 669 C CA . THR A 1 86 ? -8.239 10.567 -4.271 1.00 69.75 86 THR A CA 1
ATOM 670 C C . THR A 1 86 ? -9.303 9.935 -5.176 1.00 69.75 86 THR A C 1
ATOM 672 O O . THR A 1 86 ? -10.220 10.628 -5.597 1.00 69.75 86 THR A O 1
ATOM 675 N N . LYS A 1 87 ? -9.186 8.637 -5.486 1.00 58.81 87 LYS A N 1
ATOM 676 C CA . LYS A 1 87 ? -10.152 7.891 -6.314 1.00 58.81 87 LYS A CA 1
ATOM 677 C C . LYS A 1 87 ? -11.284 7.201 -5.527 1.00 58.81 87 LYS A C 1
ATOM 679 O O . LYS A 1 87 ? -12.134 6.595 -6.171 1.00 58.81 87 LYS A O 1
ATOM 684 N N . SER A 1 88 ? -11.272 7.239 -4.186 1.00 47.72 88 SER A N 1
ATOM 685 C CA . SER A 1 88 ? -12.361 6.722 -3.325 1.00 47.72 88 SER A CA 1
ATOM 686 C C . SER A 1 88 ? -13.401 7.784 -3.005 1.00 47.72 88 SER A C 1
ATOM 688 O O . SER A 1 88 ? -13.001 8.962 -2.888 1.00 47.72 88 SER A O 1
#

Radius of gyration: 22.62 Å; chains: 1; bounding box: 56×54×28 Å

pLDDT: mean 70.42, std 13.5, range [46.16, 88.0]

Secondary structure (DSSP, 8-state):
----------TTHHHHHHHHHH----S----TT--S-EEEEEEEEETTEEEEEEEEEEETTS-EEE-SHHHHHH-SPPHHHHHHHH--

Foldseek 3Di:
DDDDPDDDPPVCPPVVCVVVVVPPDPVPDVPPVPPDFQPDKDWDQDPVHNVDIKIWTQGPVRDIDIPDPCCVPVVDDDPVNVVVVVVD

Sequence (88 aa):
MKIVPKQHDISDIEEFLKDLKAEGKNPIAPQAGDKEGAVNKWDIASSSDPSKVYTVTKKANGTFECTCPQFKFRKKICKHITECKTKS